Protein AF-G9KJ42-F1 (afdb_monomer_lite)

pLDDT: mean 76.59, std 15.89, range [38.59, 93.38]

Sequence (121 aa):
LHIRKLPGEVTEGEVTETEVIALGLPFGKVTNILMLKGKNQAFLELATEEAAITMVNYYSAVTPHLRNQPIYIQYSNHKELKTDNTLNQRAQAVLQAVTAVQTANTPLSGTTVSESAVTPA

Secondary structure (DSSP, 8-state):
-EEESPPPTTSSSPPPHHHHHHHHTTTS-EEEEEEEGGGTEEEEEESSHHHHHHHHHHHHHS--EETTEE-EEE--SSSS----TTT-HHHHHHHHHHHHHHHHTS---------------

Structure (mmCIF, N/CA/C/O backbone):
data_AF-G9KJ42-F1
#
_entry.id   AF-G9KJ42-F1
#
loop_
_atom_site.group_PDB
_atom_site.id
_atom_site.type_symbol
_atom_site.label_atom_id
_atom_site.label_alt_id
_atom_site.label_comp_id
_atom_site.label_asym_id
_atom_site.label_entity_id
_atom_site.label_seq_id
_atom_site.pdbx_PDB_ins_code
_atom_site.Cartn_x
_atom_site.Cartn_y
_atom_site.Cartn_z
_atom_site.occupancy
_atom_site.B_iso_or_equiv
_atom_site.auth_seq_id
_atom_site.auth_comp_id
_atom_site.auth_asym_id
_atom_site.auth_atom_id
_atom_site.pdbx_PDB_model_num
ATOM 1 N N . LEU A 1 1 ? 2.403 2.163 5.806 1.00 90.12 1 LEU A N 1
ATOM 2 C CA . LEU A 1 1 ? 3.341 1.297 5.043 1.00 90.12 1 LEU A CA 1
ATOM 3 C C . LEU A 1 1 ? 4.253 2.150 4.177 1.00 90.12 1 LEU A C 1
ATOM 5 O O . LEU A 1 1 ? 3.789 3.131 3.610 1.00 90.12 1 LEU A O 1
ATOM 9 N N . HIS A 1 2 ? 5.534 1.802 4.087 1.00 91.31 2 HIS A N 1
ATOM 10 C CA . HIS A 1 2 ? 6.543 2.510 3.299 1.00 91.31 2 HIS A CA 1
ATOM 11 C C . HIS A 1 2 ? 7.040 1.624 2.156 1.00 91.31 2 HIS A C 1
ATOM 13 O O . HIS A 1 2 ? 7.545 0.526 2.383 1.00 91.31 2 HIS A O 1
ATOM 19 N N . ILE A 1 3 ? 6.908 2.129 0.934 1.00 90.69 3 ILE A N 1
ATOM 20 C CA . ILE A 1 3 ? 7.295 1.474 -0.309 1.00 90.69 3 ILE A CA 1
ATOM 21 C C . ILE A 1 3 ? 8.528 2.186 -0.870 1.00 90.69 3 ILE A C 1
ATOM 23 O O . ILE A 1 3 ? 8.543 3.407 -1.042 1.00 90.69 3 ILE A O 1
ATOM 27 N N . ARG A 1 4 ? 9.582 1.419 -1.142 1.00 89.56 4 ARG A N 1
ATOM 28 C CA . ARG A 1 4 ? 10.884 1.898 -1.618 1.00 89.56 4 ARG A CA 1
ATOM 29 C C . ARG A 1 4 ? 11.186 1.325 -2.994 1.00 89.56 4 ARG A C 1
ATOM 31 O O . ARG A 1 4 ? 10.704 0.246 -3.329 1.00 89.56 4 ARG A O 1
ATOM 38 N N . LYS A 1 5 ? 12.079 2.014 -3.716 1.00 85.06 5 LYS A N 1
ATOM 39 C CA . LYS A 1 5 ? 12.541 1.630 -5.060 1.00 85.06 5 LYS A CA 1
ATOM 40 C C . LYS A 1 5 ? 11.404 1.640 -6.089 1.00 85.06 5 LYS A C 1
ATOM 42 O O . LYS A 1 5 ? 11.384 0.793 -6.969 1.00 85.06 5 LYS A O 1
ATOM 47 N N . LEU A 1 6 ? 10.471 2.593 -5.990 1.00 85.44 6 LEU A N 1
ATOM 48 C CA . LEU A 1 6 ? 9.467 2.738 -7.042 1.00 85.44 6 LEU A CA 1
ATOM 49 C C . LEU A 1 6 ? 10.140 3.136 -8.366 1.00 85.44 6 LEU A C 1
ATOM 51 O O . LEU A 1 6 ? 10.950 4.074 -8.357 1.00 85.44 6 LEU A O 1
ATOM 55 N N . PRO A 1 7 ? 9.759 2.507 -9.490 1.00 77.06 7 PRO A N 1
ATOM 56 C CA . PRO A 1 7 ? 10.146 2.982 -10.809 1.00 77.06 7 PRO A CA 1
ATOM 57 C C . PRO A 1 7 ? 9.737 4.447 -10.968 1.00 77.06 7 PRO A C 1
ATOM 59 O O . PRO A 1 7 ? 8.580 4.813 -10.758 1.00 77.06 7 PRO A O 1
ATOM 62 N N . GLY A 1 8 ? 10.713 5.304 -11.260 1.00 66.62 8 GLY A N 1
ATOM 63 C CA . GLY A 1 8 ? 10.458 6.701 -11.600 1.00 66.62 8 GLY A CA 1
ATOM 64 C C . GLY A 1 8 ? 10.138 6.852 -13.082 1.00 66.62 8 GLY A C 1
ATOM 65 O O . GLY A 1 8 ? 10.409 5.954 -13.872 1.00 66.62 8 GLY A O 1
ATOM 66 N N . GLU A 1 9 ? 9.650 8.033 -13.461 1.00 57.81 9 GLU A N 1
ATOM 67 C CA . GLU A 1 9 ? 9.321 8.434 -14.843 1.00 57.81 9 GLU A CA 1
ATOM 68 C C . GLU A 1 9 ? 10.427 8.097 -15.871 1.00 57.81 9 GLU A C 1
ATOM 70 O O . GLU A 1 9 ? 10.151 7.831 -17.037 1.00 57.81 9 GLU A O 1
ATOM 75 N N . VAL A 1 10 ? 11.681 8.038 -15.411 1.00 55.56 10 VAL A N 1
ATOM 76 C CA . VAL A 1 10 ? 12.890 7.780 -16.205 1.00 55.56 10 VAL A CA 1
ATOM 77 C C . VAL A 1 10 ? 13.028 6.316 -16.651 1.00 55.56 10 VAL A C 1
ATOM 79 O O . VAL A 1 10 ? 13.720 6.042 -17.625 1.00 55.56 10 VAL A O 1
ATOM 82 N N . THR A 1 11 ? 12.416 5.355 -15.954 1.00 53.50 11 THR A N 1
ATOM 83 C CA . THR A 1 11 ? 12.748 3.921 -16.092 1.00 53.50 11 THR A CA 1
ATOM 84 C C . THR A 1 11 ? 11.636 3.102 -16.738 1.00 53.50 11 THR A C 1
ATOM 86 O O . THR A 1 11 ? 11.386 1.981 -16.332 1.00 53.50 11 THR A O 1
ATOM 89 N N . GLU A 1 12 ? 11.012 3.653 -17.779 1.00 52.31 12 GLU A N 1
ATOM 90 C CA . GLU A 1 12 ? 9.808 3.129 -18.433 1.00 52.31 12 GLU A CA 1
ATOM 91 C C . GLU A 1 12 ? 8.557 3.481 -17.636 1.00 52.31 12 GLU A C 1
ATOM 93 O O . GLU A 1 12 ? 8.177 2.750 -16.741 1.00 52.31 12 GLU A O 1
ATOM 98 N N . GLY A 1 13 ? 7.930 4.605 -18.001 1.00 58.03 13 GLY A N 1
ATOM 99 C CA . GLY A 1 13 ? 6.580 5.064 -17.660 1.00 58.03 13 GLY A CA 1
ATOM 100 C C . GLY A 1 13 ? 6.209 5.240 -16.180 1.00 58.03 13 GLY A C 1
ATOM 101 O O . GLY A 1 13 ? 6.572 4.489 -15.281 1.00 58.03 13 GLY A O 1
ATOM 102 N N . GLU A 1 14 ? 5.399 6.262 -15.939 1.00 64.12 14 GLU A N 1
ATOM 103 C CA . GLU A 1 14 ? 5.016 6.684 -14.596 1.00 64.12 14 GLU A CA 1
ATOM 104 C C . GLU A 1 14 ? 4.239 5.584 -13.843 1.00 64.12 14 GLU A C 1
ATOM 106 O O . GLU A 1 14 ? 3.215 5.091 -14.322 1.00 64.12 14 GLU A O 1
ATOM 111 N N . VAL A 1 15 ? 4.723 5.195 -12.657 1.00 72.56 15 VAL A N 1
ATOM 112 C CA . VAL A 1 15 ? 3.925 4.426 -11.691 1.00 72.56 15 VAL A CA 1
ATOM 113 C C . VAL A 1 15 ? 2.898 5.372 -11.083 1.00 72.56 15 VAL A C 1
ATOM 115 O O . VAL A 1 15 ? 3.261 6.362 -10.448 1.00 72.56 15 VAL A O 1
ATOM 118 N N . THR A 1 16 ? 1.620 5.061 -11.288 1.00 81.62 16 THR A N 1
ATOM 119 C CA . THR A 1 16 ? 0.496 5.887 -10.833 1.00 81.62 16 THR A CA 1
ATOM 120 C C . THR A 1 16 ? -0.010 5.444 -9.468 1.00 81.62 16 THR A C 1
ATOM 122 O O . THR A 1 16 ? 0.237 4.318 -9.022 1.00 81.62 16 THR A O 1
ATOM 125 N N . GLU A 1 17 ? -0.751 6.325 -8.799 1.00 84.06 17 GLU A N 1
ATOM 126 C CA . GLU A 1 17 ? -1.394 6.051 -7.514 1.00 84.06 17 GLU A CA 1
ATOM 127 C C . GLU A 1 17 ? -2.194 4.748 -7.561 1.00 84.06 17 GLU A C 1
ATOM 129 O O . GLU A 1 17 ? -2.128 3.949 -6.630 1.00 84.06 17 GLU A O 1
ATOM 134 N N . THR A 1 18 ? -2.875 4.495 -8.678 1.00 83.88 18 THR A N 1
ATOM 135 C CA . THR A 1 18 ? -3.688 3.301 -8.915 1.00 83.88 18 THR A CA 1
ATOM 136 C C . THR A 1 18 ? -2.898 2.002 -8.770 1.00 83.88 18 THR A C 1
ATOM 138 O O . THR A 1 18 ? -3.381 1.086 -8.113 1.00 83.88 18 THR A O 1
ATOM 141 N N . GLU A 1 19 ? -1.683 1.922 -9.318 1.00 86.94 19 GLU A N 1
ATOM 142 C CA . GLU A 1 19 ? -0.840 0.717 -9.229 1.00 86.94 19 GLU A CA 1
ATOM 143 C C . GLU A 1 19 ? -0.447 0.429 -7.777 1.00 86.94 19 GLU A C 1
ATOM 145 O O . GLU A 1 19 ? -0.515 -0.702 -7.297 1.00 86.94 19 GLU A O 1
ATOM 150 N N . VAL A 1 20 ? -0.082 1.476 -7.037 1.00 87.19 20 VAL A N 1
ATOM 151 C CA . VAL A 1 20 ? 0.297 1.349 -5.627 1.00 87.19 20 VAL A CA 1
ATOM 152 C C . VAL A 1 20 ? -0.907 1.006 -4.751 1.00 87.19 20 VAL A C 1
ATOM 154 O O . VAL A 1 20 ? -0.783 0.203 -3.827 1.00 87.19 20 VAL A O 1
ATOM 157 N N . ILE A 1 21 ? -2.079 1.567 -5.054 1.00 88.75 21 ILE A N 1
ATOM 158 C CA . ILE A 1 21 ? -3.339 1.199 -4.406 1.00 88.75 21 ILE A CA 1
ATOM 159 C C . ILE A 1 21 ? -3.648 -0.275 -4.679 1.00 88.75 21 ILE A C 1
ATOM 161 O O . ILE A 1 21 ? -3.950 -1.013 -3.741 1.00 88.75 21 ILE A O 1
ATOM 165 N N . ALA A 1 22 ? -3.520 -0.723 -5.931 1.00 87.38 22 ALA A N 1
ATOM 166 C CA . ALA A 1 22 ? -3.799 -2.094 -6.343 1.00 87.38 22 ALA A CA 1
ATOM 167 C C . ALA A 1 22 ? -2.942 -3.128 -5.599 1.00 87.38 22 ALA A C 1
ATOM 169 O O . ALA A 1 22 ? -3.442 -4.205 -5.284 1.00 87.38 22 ALA A O 1
ATOM 170 N N . LEU A 1 23 ? -1.702 -2.788 -5.227 1.00 88.88 23 LEU A N 1
ATOM 171 C CA . LEU A 1 23 ? -0.857 -3.646 -4.385 1.00 88.88 23 LEU A CA 1
ATOM 172 C C . LEU A 1 23 ? -1.410 -3.857 -2.969 1.00 88.88 23 LEU A C 1
ATOM 174 O O . LEU A 1 23 ? -1.100 -4.876 -2.352 1.00 88.88 23 LEU A O 1
ATOM 178 N N . GLY A 1 24 ? -2.174 -2.894 -2.445 1.00 89.75 24 GLY A N 1
ATOM 179 C CA . GLY A 1 24 ? -2.797 -2.949 -1.120 1.00 89.75 24 GLY A CA 1
ATOM 180 C C . GLY A 1 24 ? -4.196 -3.559 -1.114 1.00 89.75 24 GLY A C 1
ATOM 181 O O . GLY A 1 24 ? -4.567 -4.199 -0.132 1.00 89.75 24 GLY A O 1
ATOM 182 N N . LEU A 1 25 ? -4.940 -3.426 -2.218 1.00 89.50 25 LEU A N 1
ATOM 183 C CA . LEU A 1 25 ? -6.296 -3.965 -2.365 1.00 89.50 25 LEU A CA 1
ATOM 184 C C . LEU A 1 25 ? -6.468 -5.448 -1.976 1.00 89.50 25 LEU A C 1
ATOM 186 O O . LEU A 1 25 ? -7.461 -5.735 -1.310 1.00 89.50 25 LEU A O 1
ATOM 190 N N . PRO A 1 26 ? -5.566 -6.393 -2.320 1.00 90.50 26 PRO A N 1
ATOM 191 C CA . PRO A 1 26 ? -5.734 -7.794 -1.921 1.00 90.50 26 PRO A CA 1
ATOM 192 C C . PRO A 1 26 ? -5.595 -8.030 -0.409 1.00 90.50 26 PRO A C 1
ATOM 194 O O . PRO A 1 26 ? -6.017 -9.075 0.077 1.00 90.50 26 PRO A O 1
ATOM 197 N N . PHE A 1 27 ? -5.022 -7.083 0.339 1.00 91.44 27 PHE A N 1
ATOM 198 C CA . PHE A 1 27 ? -4.856 -7.180 1.792 1.00 91.44 27 PHE A CA 1
ATOM 199 C C . PHE A 1 27 ? -5.943 -6.424 2.549 1.00 91.44 27 PHE A C 1
ATOM 201 O O . PHE A 1 27 ? -6.317 -6.819 3.650 1.00 91.44 27 PHE A O 1
ATOM 208 N N . GLY A 1 28 ? -6.446 -5.327 1.981 1.00 89.75 28 GLY A N 1
ATOM 209 C CA . GLY A 1 28 ? -7.513 -4.544 2.583 1.00 89.75 28 GLY A CA 1
ATOM 210 C C . GLY A 1 28 ? -7.777 -3.230 1.859 1.00 89.75 28 GLY A C 1
ATOM 211 O O . GLY A 1 28 ? -7.115 -2.861 0.889 1.00 89.75 28 GLY A O 1
ATOM 212 N N . LYS A 1 29 ? -8.766 -2.487 2.361 1.00 89.44 29 LYS A N 1
ATOM 213 C CA . LYS A 1 29 ? -9.116 -1.177 1.812 1.00 89.44 29 LYS A CA 1
ATOM 214 C C . LYS A 1 29 ? -7.993 -0.178 2.071 1.00 89.44 29 LYS A C 1
ATOM 216 O O . LYS A 1 29 ? -7.607 0.039 3.217 1.00 89.44 29 LYS A O 1
ATOM 221 N N . VAL A 1 30 ? -7.525 0.472 1.013 1.00 89.69 30 VAL A N 1
ATOM 222 C CA . VAL A 1 30 ? -6.584 1.589 1.109 1.00 89.69 30 VAL A CA 1
ATOM 223 C C . VAL A 1 30 ? -7.351 2.851 1.505 1.00 89.69 30 VAL A C 1
ATOM 225 O O . VAL A 1 30 ? -8.310 3.228 0.832 1.00 89.69 30 VAL A O 1
ATOM 228 N N . THR A 1 31 ? -6.952 3.494 2.600 1.00 87.25 31 THR A N 1
ATOM 229 C CA . THR A 1 31 ? -7.562 4.743 3.090 1.00 87.25 31 THR A CA 1
ATOM 230 C C . THR A 1 31 ? -6.781 5.970 2.666 1.00 87.25 31 THR A C 1
ATOM 232 O O . THR A 1 31 ? -7.370 7.031 2.473 1.00 87.25 31 THR A O 1
ATOM 235 N N . ASN A 1 32 ? -5.466 5.831 2.511 1.00 87.50 32 ASN A N 1
ATOM 236 C CA . ASN A 1 32 ? -4.587 6.944 2.201 1.00 87.50 32 ASN A CA 1
ATOM 237 C C . ASN A 1 32 ? -3.381 6.474 1.387 1.00 87.50 32 ASN A C 1
ATOM 239 O O . ASN A 1 32 ? -2.894 5.352 1.541 1.00 87.50 32 ASN A O 1
ATOM 243 N N . ILE A 1 33 ? -2.878 7.349 0.525 1.00 86.56 33 ILE A N 1
ATOM 244 C CA . ILE A 1 33 ? -1.681 7.105 -0.282 1.00 86.56 33 ILE A CA 1
ATOM 245 C C . ILE A 1 33 ? -0.914 8.409 -0.433 1.00 86.56 33 ILE A C 1
ATOM 247 O O . ILE A 1 33 ? -1.524 9.455 -0.592 1.00 86.56 33 ILE A O 1
ATOM 251 N N . LEU A 1 34 ? 0.413 8.349 -0.403 1.00 85.88 34 LEU A N 1
ATOM 252 C CA . LEU A 1 34 ? 1.286 9.483 -0.680 1.00 85.88 34 LEU A CA 1
ATOM 253 C C . LEU A 1 34 ? 2.410 9.032 -1.607 1.00 85.88 34 LEU A C 1
ATOM 255 O O . LEU A 1 34 ? 3.199 8.157 -1.251 1.00 85.88 34 LEU A O 1
ATOM 259 N N . MET A 1 35 ? 2.519 9.650 -2.778 1.00 84.19 35 MET A N 1
ATOM 260 C CA . MET A 1 35 ? 3.604 9.381 -3.719 1.00 84.19 35 MET A CA 1
ATOM 261 C C . MET A 1 35 ? 4.693 10.446 -3.640 1.00 84.19 35 MET A C 1
ATOM 263 O O . MET A 1 35 ? 4.434 11.640 -3.761 1.00 84.19 35 MET A O 1
ATOM 267 N N . LEU A 1 36 ? 5.944 10.009 -3.507 1.00 83.38 36 LEU A N 1
ATOM 268 C CA . LEU A 1 36 ? 7.126 10.860 -3.574 1.00 83.38 36 LEU A CA 1
ATOM 269 C C . LEU A 1 36 ? 7.854 10.620 -4.901 1.00 83.38 36 LEU A C 1
ATOM 271 O O . LEU A 1 36 ? 8.886 9.944 -4.941 1.00 83.38 36 LEU A O 1
ATOM 275 N N . LYS A 1 37 ? 7.338 11.213 -5.988 1.00 75.25 37 LYS A N 1
ATOM 276 C CA . LYS A 1 37 ? 7.925 11.103 -7.340 1.00 75.25 37 LYS A CA 1
ATOM 277 C C . LYS A 1 37 ? 9.406 11.507 -7.380 1.00 75.25 37 LYS A C 1
ATOM 279 O O . LYS A 1 37 ? 10.207 10.832 -8.011 1.00 75.25 37 LYS A O 1
ATOM 284 N N . GLY A 1 38 ? 9.796 12.533 -6.618 1.00 75.88 38 GLY A N 1
ATOM 285 C CA . GLY A 1 38 ? 11.193 12.984 -6.525 1.00 75.88 38 GLY A CA 1
ATOM 286 C C . GLY A 1 38 ? 12.127 12.093 -5.692 1.00 75.88 38 GLY A C 1
ATOM 287 O O . GLY A 1 38 ? 13.331 12.319 -5.697 1.00 75.88 38 GLY A O 1
ATOM 288 N N . LYS A 1 39 ? 11.602 11.106 -4.950 1.00 79.50 39 LYS A N 1
ATOM 289 C CA . LYS A 1 39 ? 12.398 10.203 -4.093 1.00 79.50 39 LYS A CA 1
ATOM 290 C C . LYS A 1 39 ? 12.219 8.723 -4.428 1.00 79.50 39 LYS A C 1
ATOM 292 O O . LYS A 1 39 ? 12.758 7.886 -3.704 1.00 79.50 39 LYS A O 1
ATOM 297 N N . ASN A 1 40 ? 11.462 8.389 -5.477 1.00 84.62 40 ASN A N 1
ATOM 298 C CA . ASN A 1 40 ? 11.158 7.000 -5.847 1.00 84.62 40 ASN A CA 1
ATOM 299 C C . ASN A 1 40 ? 10.600 6.192 -4.660 1.00 84.62 40 ASN A C 1
ATOM 301 O O . ASN A 1 40 ? 10.959 5.032 -4.425 1.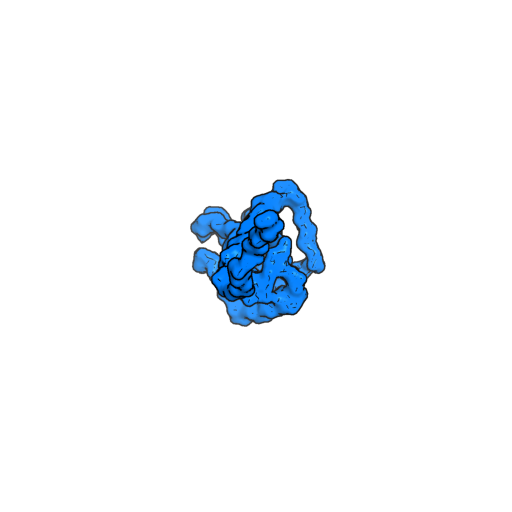00 84.62 40 ASN A O 1
ATOM 305 N N . GLN A 1 41 ? 9.765 6.852 -3.861 1.00 88.38 41 GLN A N 1
ATOM 306 C CA . GLN A 1 41 ? 9.179 6.326 -2.636 1.00 88.38 41 GLN A CA 1
ATOM 307 C C . GLN A 1 41 ? 7.677 6.564 -2.658 1.00 88.38 41 GLN A C 1
ATOM 309 O O . GLN A 1 41 ? 7.191 7.515 -3.267 1.00 88.38 41 GLN A O 1
ATOM 314 N N . ALA A 1 42 ? 6.941 5.705 -1.973 1.00 88.69 42 ALA A N 1
ATOM 315 C CA . ALA A 1 42 ? 5.528 5.906 -1.736 1.00 88.69 42 ALA A CA 1
ATOM 316 C C . ALA A 1 42 ? 5.178 5.429 -0.337 1.00 88.69 42 ALA A C 1
ATOM 318 O O . ALA A 1 42 ? 5.865 4.597 0.258 1.00 88.69 42 ALA A O 1
ATOM 319 N N . PHE A 1 43 ? 4.085 5.949 0.180 1.00 90.12 43 PHE A N 1
ATOM 320 C CA . PHE A 1 43 ? 3.499 5.476 1.406 1.00 90.12 43 PHE A CA 1
ATOM 321 C C . PHE A 1 43 ? 2.048 5.103 1.174 1.00 90.12 43 PHE A C 1
ATOM 323 O O . PHE A 1 43 ? 1.341 5.752 0.405 1.00 90.12 43 PHE A O 1
ATOM 330 N N . LEU A 1 44 ? 1.627 4.054 1.864 1.00 90.38 44 LEU A N 1
ATOM 331 C CA . LEU A 1 44 ? 0.297 3.485 1.761 1.00 90.38 44 LEU A CA 1
ATOM 332 C C . LEU A 1 44 ? -0.271 3.268 3.159 1.00 90.38 44 LEU A C 1
ATOM 334 O O . LEU A 1 44 ? 0.420 2.744 4.039 1.00 90.38 44 LEU A O 1
ATOM 338 N N . GLU A 1 45 ? -1.520 3.654 3.354 1.00 89.81 45 GLU A N 1
ATOM 339 C CA . GLU A 1 45 ? -2.277 3.442 4.579 1.00 89.81 45 GLU A CA 1
ATOM 340 C C . GLU A 1 45 ? -3.483 2.554 4.280 1.00 89.81 45 GLU A C 1
ATOM 342 O O . GLU A 1 45 ? -4.216 2.777 3.312 1.00 89.81 45 GLU A O 1
ATOM 347 N N . LEU A 1 46 ? -3.655 1.522 5.101 1.00 91.00 46 LEU A N 1
ATOM 348 C CA . LEU A 1 46 ? -4.774 0.592 5.013 1.00 91.00 46 LEU A CA 1
ATOM 349 C C . LEU A 1 46 ? -5.763 0.880 6.141 1.00 91.00 46 LEU A C 1
ATOM 351 O O . LEU A 1 46 ? -5.372 1.346 7.208 1.00 91.00 46 LEU A O 1
ATOM 355 N N . ALA A 1 47 ? -7.030 0.537 5.917 1.00 89.88 47 ALA A N 1
ATOM 356 C CA . ALA A 1 47 ? -8.120 0.762 6.864 1.00 89.88 47 ALA A CA 1
ATOM 357 C C . ALA A 1 47 ? -7.944 0.020 8.198 1.00 89.88 47 ALA A C 1
ATOM 359 O O . ALA A 1 47 ? -8.480 0.447 9.215 1.00 89.88 47 ALA A O 1
ATOM 360 N N . THR A 1 48 ? -7.220 -1.098 8.188 1.00 90.62 48 THR A N 1
ATOM 361 C CA . THR A 1 48 ? -7.026 -1.974 9.348 1.00 90.62 48 THR A CA 1
ATOM 362 C C . THR A 1 48 ? -5.553 -2.308 9.521 1.00 90.62 48 THR A C 1
ATOM 364 O O . THR A 1 48 ? -4.862 -2.594 8.539 1.00 90.62 48 THR A O 1
ATOM 367 N N . GLU A 1 49 ? -5.089 -2.359 10.769 1.00 89.75 49 GLU A N 1
ATOM 368 C CA . GLU A 1 49 ? -3.708 -2.734 11.093 1.00 89.75 49 GLU A CA 1
ATOM 369 C C . GLU A 1 49 ? -3.388 -4.178 10.668 1.00 89.75 49 GLU A C 1
ATOM 371 O O . GLU A 1 49 ? -2.322 -4.436 10.117 1.00 89.75 49 GLU A O 1
ATOM 376 N N . GLU A 1 50 ? -4.339 -5.104 10.810 1.00 92.69 50 GLU A N 1
ATOM 377 C CA . GLU A 1 50 ? -4.189 -6.512 10.405 1.00 92.69 50 GLU A CA 1
ATOM 378 C C . GLU A 1 50 ? -3.870 -6.669 8.910 1.00 92.69 50 GLU A C 1
ATOM 380 O O . GLU A 1 50 ? -2.985 -7.442 8.527 1.00 92.69 50 GLU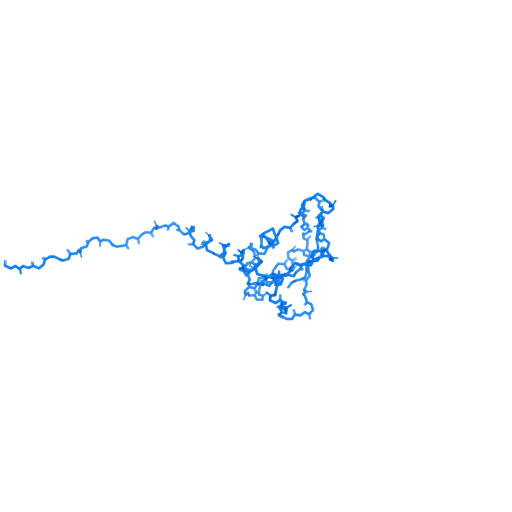 A O 1
ATOM 385 N N . ALA A 1 51 ? -4.532 -5.880 8.058 1.00 92.50 51 ALA A N 1
ATOM 386 C CA . ALA A 1 51 ? -4.227 -5.825 6.630 1.00 92.50 51 ALA A CA 1
ATOM 387 C C . ALA A 1 51 ? -2.789 -5.344 6.383 1.00 92.50 51 ALA A C 1
ATOM 389 O O . ALA A 1 51 ? -2.080 -5.897 5.542 1.00 92.50 51 ALA A O 1
ATOM 390 N N . ALA A 1 52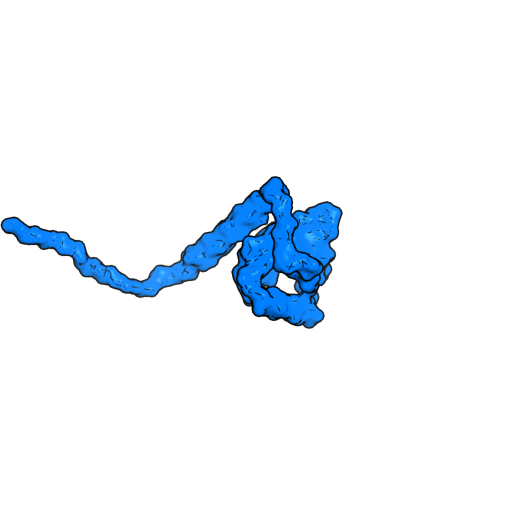 ? -2.326 -4.349 7.148 1.00 91.12 52 ALA A N 1
ATOM 391 C CA . ALA A 1 52 ? -0.967 -3.824 7.029 1.00 91.12 52 ALA A CA 1
ATOM 392 C C . ALA A 1 52 ? 0.082 -4.854 7.462 1.00 91.12 52 ALA A C 1
ATOM 394 O O . ALA A 1 52 ? 1.093 -5.022 6.778 1.00 91.12 52 ALA A O 1
ATOM 395 N N . ILE A 1 53 ? -0.184 -5.582 8.549 1.00 92.31 53 ILE A N 1
ATOM 396 C CA . ILE A 1 53 ? 0.675 -6.664 9.036 1.00 92.31 53 ILE A CA 1
ATOM 397 C C . ILE A 1 53 ? 0.774 -7.776 7.990 1.00 92.31 53 ILE A C 1
ATOM 399 O O . ILE A 1 53 ? 1.875 -8.212 7.647 1.00 92.31 53 ILE A O 1
ATOM 403 N N . THR A 1 54 ? -0.361 -8.218 7.448 1.00 93.31 54 THR A N 1
ATOM 404 C CA . THR A 1 54 ? -0.407 -9.274 6.426 1.00 93.31 54 THR A CA 1
ATOM 405 C C . THR A 1 54 ? 0.341 -8.856 5.162 1.00 93.31 54 THR A C 1
ATOM 407 O O . THR A 1 54 ? 1.150 -9.625 4.644 1.00 93.31 54 THR A O 1
ATOM 410 N N . MET A 1 55 ? 0.142 -7.615 4.707 1.00 93.00 55 MET A N 1
ATOM 411 C CA . MET A 1 55 ? 0.815 -7.063 3.531 1.00 93.00 55 MET A CA 1
ATOM 412 C C . MET A 1 55 ? 2.338 -7.055 3.691 1.00 93.00 55 MET A C 1
ATOM 414 O O . MET A 1 55 ? 3.054 -7.512 2.801 1.00 93.00 55 MET A O 1
ATOM 418 N N . VAL A 1 56 ? 2.852 -6.572 4.826 1.00 92.38 56 VAL A N 1
ATOM 419 C CA . VAL A 1 56 ? 4.302 -6.547 5.075 1.00 92.38 56 VAL A CA 1
ATOM 420 C C . VAL A 1 56 ? 4.863 -7.958 5.191 1.00 92.38 56 VAL A C 1
ATOM 422 O O . VAL A 1 56 ? 5.900 -8.230 4.598 1.00 92.38 56 VAL A O 1
ATOM 425 N N . ASN A 1 57 ? 4.188 -8.868 5.898 1.00 93.38 57 ASN A N 1
ATOM 426 C CA . ASN A 1 57 ? 4.642 -10.257 6.013 1.00 93.38 57 ASN A CA 1
ATOM 427 C C . ASN A 1 57 ? 4.712 -10.950 4.649 1.00 93.38 57 ASN A C 1
ATOM 429 O O . ASN A 1 57 ? 5.715 -11.588 4.331 1.00 93.38 57 ASN A O 1
ATOM 433 N N . TYR A 1 58 ? 3.682 -10.779 3.818 1.00 93.12 58 TYR A N 1
ATOM 434 C CA . TYR A 1 58 ? 3.650 -11.352 2.478 1.00 93.12 58 TYR A CA 1
ATOM 435 C C . TYR A 1 58 ? 4.779 -10.796 1.606 1.00 93.12 58 TYR A C 1
ATOM 437 O O . TYR A 1 58 ? 5.564 -11.560 1.044 1.00 93.12 58 TYR A O 1
ATOM 445 N N . TYR A 1 59 ? 4.923 -9.469 1.548 1.00 91.19 59 TYR A N 1
ATOM 446 C CA . TYR A 1 59 ? 5.948 -8.835 0.719 1.00 91.19 59 TYR A CA 1
ATOM 447 C C . TYR A 1 59 ? 7.366 -8.898 1.303 1.00 91.19 59 TYR A C 1
ATOM 449 O O . TYR A 1 59 ? 8.339 -8.619 0.603 1.00 91.19 59 TYR A O 1
ATOM 457 N N . SER A 1 60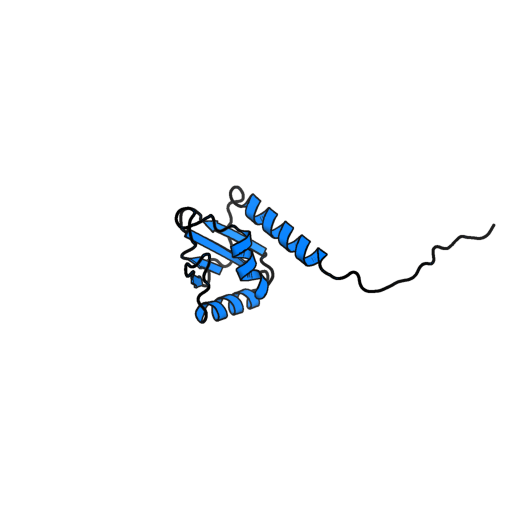 ? 7.506 -9.305 2.566 1.00 90.00 60 SER A N 1
ATOM 458 C CA . SER A 1 60 ? 8.795 -9.673 3.148 1.00 90.00 60 SER A CA 1
ATOM 459 C C . SER A 1 60 ? 9.299 -11.013 2.610 1.00 90.00 60 SER A C 1
ATOM 461 O O . SER A 1 60 ? 10.509 -11.214 2.553 1.00 90.00 60 SER A O 1
ATOM 463 N N . ALA A 1 61 ? 8.398 -11.926 2.233 1.00 90.69 61 ALA A N 1
ATOM 464 C CA . ALA A 1 61 ? 8.745 -13.214 1.632 1.00 90.69 61 ALA A CA 1
ATOM 465 C C . ALA A 1 61 ? 8.756 -13.155 0.095 1.00 90.69 61 ALA A C 1
ATOM 467 O O . ALA A 1 61 ? 9.594 -13.784 -0.548 1.00 90.69 61 ALA A O 1
ATOM 468 N N . VAL A 1 62 ? 7.842 -12.383 -0.498 1.00 90.50 62 VAL A N 1
ATOM 469 C CA . VAL A 1 62 ? 7.657 -12.265 -1.949 1.00 90.50 62 VAL A CA 1
ATOM 470 C C . VAL A 1 62 ? 7.991 -10.847 -2.389 1.00 90.50 62 VAL A C 1
ATOM 472 O O . VAL A 1 62 ? 7.285 -9.913 -2.036 1.00 90.50 62 VAL A O 1
ATOM 475 N N . THR A 1 63 ? 9.033 -10.663 -3.201 1.00 88.62 63 THR A N 1
ATOM 476 C CA . THR A 1 63 ? 9.368 -9.330 -3.728 1.00 88.62 63 THR A CA 1
ATOM 477 C C . THR A 1 63 ? 8.417 -8.962 -4.874 1.00 88.62 63 THR A C 1
ATOM 479 O O . THR A 1 63 ? 8.442 -9.629 -5.914 1.00 88.62 63 THR A O 1
ATOM 482 N N . PRO A 1 64 ? 7.576 -7.922 -4.730 1.00 86.06 64 PRO A N 1
ATOM 483 C CA . PRO A 1 64 ? 6.740 -7.462 -5.827 1.00 86.06 64 PRO A CA 1
ATOM 484 C C . PRO A 1 64 ? 7.586 -6.759 -6.889 1.00 86.06 64 PRO A C 1
ATOM 486 O O . PRO A 1 64 ? 8.556 -6.065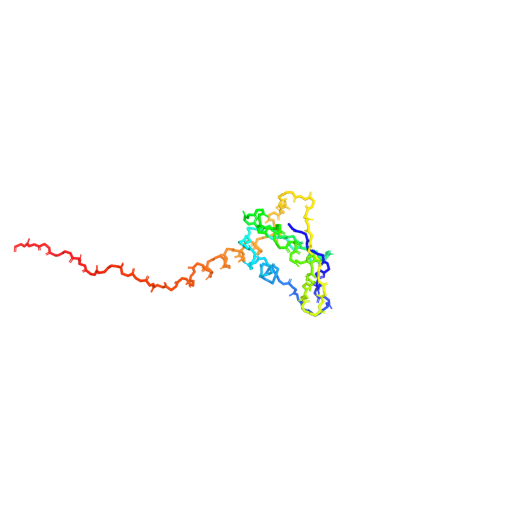 -6.580 1.00 86.06 64 PRO A O 1
ATOM 489 N N . HIS A 1 65 ? 7.188 -6.924 -8.147 1.00 84.44 65 HIS A N 1
ATOM 490 C CA . HIS A 1 65 ? 7.830 -6.280 -9.286 1.00 84.44 65 HIS A CA 1
ATOM 491 C C . HIS A 1 65 ? 6.823 -5.346 -9.950 1.00 84.44 65 HIS A C 1
ATOM 493 O O . HIS A 1 65 ? 5.788 -5.799 -10.433 1.00 84.44 65 HIS A O 1
ATOM 499 N N . LEU A 1 66 ? 7.129 -4.051 -9.986 1.00 83.12 66 LEU A N 1
ATOM 500 C CA . LEU A 1 66 ? 6.385 -3.084 -10.788 1.00 83.12 66 LEU A CA 1
ATOM 501 C C . LEU A 1 66 ? 7.192 -2.798 -12.041 1.00 83.12 66 LEU A C 1
ATOM 503 O O . LEU A 1 66 ? 8.350 -2.399 -11.943 1.00 83.12 66 LEU A O 1
ATOM 507 N N . ARG A 1 67 ? 6.585 -3.006 -13.215 1.00 79.62 67 ARG A N 1
ATOM 508 C CA . ARG A 1 67 ? 7.224 -2.730 -14.514 1.00 79.62 67 ARG A CA 1
ATOM 509 C C . ARG A 1 67 ? 8.605 -3.385 -14.637 1.00 79.62 67 ARG A C 1
ATOM 511 O O . ARG A 1 67 ? 9.571 -2.763 -15.054 1.00 79.62 67 ARG A O 1
ATOM 518 N N . ASN A 1 68 ? 8.700 -4.646 -14.210 1.00 79.50 68 ASN A N 1
ATOM 519 C CA . ASN A 1 68 ? 9.942 -5.424 -14.209 1.00 79.50 68 ASN A CA 1
ATOM 520 C C . ASN A 1 68 ? 11.038 -4.940 -13.234 1.00 79.50 68 ASN A C 1
ATOM 522 O O . ASN A 1 68 ? 12.161 -5.443 -13.281 1.00 79.50 68 ASN A O 1
ATOM 526 N N . GLN A 1 69 ? 10.720 -4.020 -12.317 1.00 83.94 69 GLN A N 1
ATOM 527 C CA . GLN A 1 69 ? 11.632 -3.537 -11.285 1.00 83.94 69 GLN A CA 1
ATOM 528 C C . GLN A 1 69 ? 11.164 -3.977 -9.886 1.00 83.94 69 GLN A C 1
ATOM 530 O O . GLN A 1 69 ? 10.003 -3.756 -9.528 1.00 83.94 69 GLN A O 1
ATOM 535 N N . PRO A 1 70 ? 12.039 -4.609 -9.081 1.00 88.12 70 PRO A N 1
ATOM 536 C CA . PRO A 1 70 ? 11.685 -5.037 -7.735 1.00 88.12 70 PRO A CA 1
ATOM 537 C C . PRO A 1 70 ? 11.501 -3.831 -6.812 1.00 88.12 70 PRO A C 1
ATOM 539 O O . PRO A 1 70 ? 12.357 -2.942 -6.747 1.00 88.12 70 PRO A O 1
ATOM 542 N N . ILE A 1 71 ? 10.404 -3.832 -6.058 1.00 90.50 71 ILE A N 1
ATOM 543 C CA . ILE A 1 71 ? 10.113 -2.825 -5.034 1.00 90.50 71 ILE A CA 1
ATOM 544 C C . ILE A 1 71 ? 10.145 -3.467 -3.645 1.00 90.50 71 ILE A C 1
ATOM 546 O O . ILE A 1 71 ? 9.989 -4.677 -3.496 1.00 90.50 71 ILE A O 1
ATOM 550 N N . TYR A 1 72 ? 10.310 -2.648 -2.609 1.00 90.31 72 TYR A N 1
ATOM 551 C CA . TYR A 1 72 ? 10.367 -3.125 -1.225 1.00 90.31 72 TYR A CA 1
ATOM 552 C C . TYR A 1 72 ? 9.298 -2.461 -0.377 1.00 90.31 72 TYR A C 1
ATOM 554 O O . TYR A 1 72 ? 9.148 -1.243 -0.429 1.00 90.31 72 TYR A O 1
ATOM 562 N N . ILE A 1 73 ? 8.605 -3.246 0.447 1.00 92.50 73 ILE A N 1
ATOM 563 C CA . ILE A 1 73 ? 7.515 -2.777 1.306 1.00 92.50 73 ILE A CA 1
ATOM 564 C C . ILE A 1 73 ? 7.877 -3.074 2.759 1.00 92.50 73 ILE A C 1
ATOM 566 O O . ILE A 1 73 ? 8.243 -4.193 3.098 1.00 92.50 73 ILE A O 1
ATOM 570 N N . GLN A 1 74 ? 7.808 -2.057 3.615 1.00 91.06 74 GLN A N 1
ATOM 571 C CA . GLN A 1 74 ? 8.129 -2.149 5.040 1.00 91.06 74 GLN A CA 1
ATOM 572 C C . GLN A 1 74 ? 7.143 -1.330 5.878 1.00 91.06 74 GLN A C 1
ATOM 574 O O . GLN A 1 74 ? 6.346 -0.542 5.355 1.00 91.06 74 GLN A O 1
ATOM 579 N N . TYR A 1 75 ? 7.211 -1.476 7.201 1.00 90.62 75 TYR A N 1
ATOM 580 C CA . TYR A 1 75 ? 6.496 -0.584 8.108 1.00 90.62 75 TYR A CA 1
ATOM 581 C C . TYR A 1 75 ? 6.978 0.862 7.939 1.00 90.62 75 TYR A C 1
ATOM 583 O O . TYR A 1 75 ? 8.166 1.140 7.759 1.00 90.62 75 TYR A O 1
ATOM 591 N N . SER A 1 76 ? 6.033 1.800 7.960 1.00 84.62 76 SER A N 1
ATOM 592 C CA . SER A 1 76 ? 6.350 3.225 8.024 1.00 84.62 76 SER A CA 1
ATOM 593 C C . SER A 1 76 ? 6.766 3.591 9.447 1.00 84.62 76 SER A C 1
ATOM 595 O O . SER A 1 76 ? 6.212 3.065 10.405 1.00 84.62 76 SER A O 1
ATOM 597 N N . ASN A 1 77 ? 7.687 4.545 9.598 1.00 79.44 77 ASN A N 1
ATOM 598 C CA . ASN A 1 77 ? 8.071 5.062 10.920 1.00 79.44 77 ASN A CA 1
ATOM 599 C C . ASN A 1 77 ? 7.002 5.995 11.536 1.00 79.44 77 ASN A C 1
ATOM 601 O O . ASN A 1 77 ? 7.156 6.484 12.650 1.00 79.44 77 ASN A O 1
ATOM 605 N N . HIS A 1 78 ? 5.927 6.265 10.791 1.00 75.69 78 HIS A N 1
ATOM 606 C CA . HIS A 1 78 ? 4.783 7.066 11.208 1.00 75.69 78 HIS A CA 1
ATOM 607 C C . HIS A 1 78 ? 3.546 6.168 11.294 1.00 75.69 78 HIS A C 1
ATOM 609 O O . HIS A 1 78 ? 3.298 5.387 10.366 1.00 75.69 78 HIS A O 1
ATOM 615 N N . LYS A 1 79 ? 2.795 6.300 12.400 1.00 67.12 79 LYS A N 1
ATOM 616 C CA . LYS A 1 79 ? 1.508 5.617 12.619 1.00 67.12 79 LYS A CA 1
ATOM 617 C C . LYS A 1 79 ? 0.424 6.086 11.650 1.00 67.12 79 LYS A C 1
ATOM 619 O O . LYS A 1 79 ? -0.367 5.268 11.210 1.00 67.12 79 LYS A O 1
ATOM 624 N N . GLU A 1 80 ? 0.436 7.369 11.305 1.00 73.12 80 GLU A N 1
ATOM 625 C CA . GLU A 1 80 ? -0.501 7.976 10.361 1.00 73.12 80 GLU A CA 1
ATOM 626 C C . GLU A 1 80 ? 0.241 8.705 9.256 1.00 73.12 80 GLU A C 1
ATOM 628 O O . GLU A 1 80 ? 1.314 9.297 9.464 1.00 73.12 80 GLU A O 1
ATOM 633 N N . LEU A 1 81 ? -0.363 8.683 8.074 1.00 74.12 81 LEU A N 1
ATOM 634 C CA . LEU A 1 81 ? 0.189 9.336 6.910 1.00 74.12 81 LEU A CA 1
ATOM 635 C C . LEU A 1 81 ? -0.094 10.839 6.909 1.00 74.12 81 LEU A C 1
ATOM 637 O O . LEU A 1 81 ? -1.126 11.311 6.430 1.00 74.12 81 LEU A O 1
ATOM 641 N N . LYS A 1 82 ? 0.873 11.619 7.403 1.00 66.19 82 LYS A N 1
ATOM 642 C CA . LYS A 1 82 ? 0.844 13.078 7.261 1.00 66.19 82 LYS A CA 1
ATOM 643 C C . LYS A 1 82 ? 1.020 13.451 5.799 1.00 66.19 82 LYS A C 1
ATOM 645 O O . LYS A 1 82 ? 2.104 13.326 5.234 1.00 66.19 82 LYS A O 1
ATOM 650 N N . THR A 1 83 ? -0.067 13.924 5.218 1.00 63.91 83 THR A N 1
ATOM 651 C CA . THR A 1 83 ? -0.134 14.283 3.814 1.00 63.91 83 THR A CA 1
ATOM 652 C C . THR A 1 83 ? -0.374 15.781 3.702 1.00 63.91 83 THR A C 1
ATOM 654 O O . THR A 1 83 ? -1.354 16.290 4.240 1.00 63.91 83 THR A O 1
ATOM 657 N N . ASP A 1 84 ? 0.512 16.492 3.007 1.00 60.06 84 ASP A N 1
ATOM 658 C CA . ASP A 1 84 ? 0.282 17.895 2.673 1.00 60.06 84 ASP A CA 1
ATOM 659 C C . ASP A 1 84 ? -0.846 17.972 1.627 1.00 60.06 84 ASP A C 1
ATOM 661 O O . ASP A 1 84 ? -0.740 17.409 0.533 1.00 60.06 84 ASP A O 1
ATOM 665 N N . ASN A 1 85 ? -1.962 18.610 1.992 1.00 54.59 85 ASN A N 1
ATOM 666 C CA . ASN A 1 85 ? -3.245 18.557 1.270 1.00 54.59 85 ASN A CA 1
ATOM 667 C C . ASN A 1 85 ? -3.170 19.029 -0.198 1.00 54.59 85 ASN A C 1
ATOM 669 O O . ASN A 1 85 ? -4.063 18.746 -0.993 1.00 54.59 85 ASN A O 1
ATOM 673 N N . THR A 1 86 ? -2.123 19.764 -0.570 1.00 60.81 86 THR A N 1
ATOM 674 C CA . THR A 1 86 ? -1.975 20.378 -1.897 1.00 60.81 86 THR A CA 1
ATOM 675 C C . THR A 1 86 ? -1.511 19.391 -2.971 1.00 60.81 86 THR A C 1
ATOM 677 O O . THR A 1 86 ? -1.983 19.454 -4.103 1.00 60.81 86 THR A O 1
ATOM 680 N N . LEU A 1 87 ? -0.638 18.442 -2.627 1.00 58.56 87 LEU A N 1
ATOM 681 C CA . LEU A 1 87 ? -0.055 17.481 -3.575 1.00 58.56 87 LEU A CA 1
ATOM 682 C C . LEU A 1 87 ? -0.903 16.218 -3.759 1.00 58.56 87 LEU A C 1
ATOM 684 O O . LEU A 1 87 ? -0.731 15.501 -4.742 1.00 58.56 87 LEU A O 1
ATOM 688 N N . ASN A 1 88 ? -1.834 15.953 -2.842 1.00 67.38 88 ASN A N 1
ATOM 689 C CA . ASN A 1 88 ? -2.493 14.652 -2.741 1.00 67.38 88 ASN A CA 1
ATOM 690 C C . ASN A 1 88 ? -3.954 14.626 -3.208 1.00 67.38 88 ASN A C 1
ATOM 692 O O . ASN A 1 88 ? -4.637 13.618 -3.035 1.00 67.38 88 ASN A O 1
ATOM 696 N N . GLN A 1 89 ? -4.446 15.707 -3.823 1.00 74.38 89 GLN A N 1
ATOM 697 C CA . GLN A 1 89 ? -5.828 15.757 -4.317 1.00 74.38 89 GLN A CA 1
ATOM 698 C C . GLN A 1 89 ? -6.112 14.666 -5.359 1.00 74.38 89 GLN A C 1
ATOM 700 O O . GLN A 1 89 ? -7.179 14.057 -5.336 1.00 74.38 89 GLN A O 1
ATOM 705 N N . ARG A 1 90 ? -5.149 14.370 -6.247 1.00 76.62 90 ARG A N 1
ATOM 706 C CA . ARG A 1 90 ? -5.294 13.289 -7.238 1.00 76.62 90 ARG A CA 1
ATOM 707 C C . ARG A 1 90 ? -5.379 11.921 -6.578 1.00 76.62 90 ARG A C 1
ATOM 709 O O . ARG A 1 90 ? -6.322 11.188 -6.842 1.00 76.62 90 ARG A O 1
ATOM 716 N N . ALA A 1 91 ? -4.450 11.616 -5.680 1.00 77.31 91 ALA A N 1
ATOM 717 C CA . ALA A 1 91 ? -4.463 10.405 -4.869 1.00 77.31 91 ALA A CA 1
ATOM 718 C C . ALA A 1 91 ? -5.806 10.189 -4.152 1.00 77.31 91 ALA A C 1
ATOM 720 O O . ALA A 1 91 ? -6.388 9.110 -4.245 1.00 77.31 91 ALA A O 1
ATOM 721 N N . GLN A 1 92 ? -6.333 11.223 -3.489 1.00 79.88 92 GLN A N 1
ATOM 722 C CA . GLN A 1 92 ? -7.631 11.158 -2.812 1.00 79.88 92 GLN A CA 1
ATOM 723 C C . GLN A 1 92 ? -8.787 10.917 -3.791 1.00 79.88 92 GLN A C 1
ATOM 725 O O . GLN A 1 92 ? -9.648 10.080 -3.521 1.00 79.88 92 GLN A O 1
ATOM 730 N N . ALA A 1 93 ? -8.789 11.590 -4.945 1.00 83.06 93 ALA A N 1
ATOM 731 C CA . ALA A 1 93 ? -9.797 11.374 -5.979 1.00 83.06 93 ALA A CA 1
ATOM 732 C C . ALA A 1 93 ? -9.754 9.938 -6.533 1.00 83.06 93 ALA A C 1
ATOM 734 O O . ALA A 1 93 ? -10.798 9.311 -6.705 1.00 83.06 93 ALA A O 1
ATOM 735 N N . VAL A 1 94 ? -8.556 9.383 -6.751 1.00 83.19 94 VAL A N 1
ATOM 736 C CA . VAL A 1 94 ? -8.381 7.992 -7.197 1.00 83.19 94 VAL A CA 1
ATOM 737 C C . VAL A 1 94 ? -8.891 7.022 -6.135 1.00 83.19 94 VAL A C 1
ATOM 739 O O . VAL A 1 94 ? -9.647 6.118 -6.474 1.00 83.19 94 VAL A O 1
ATOM 742 N N . LEU A 1 95 ? -8.555 7.225 -4.857 1.00 83.81 95 LEU A N 1
ATOM 743 C CA . LEU A 1 95 ? -9.042 6.397 -3.744 1.00 83.81 95 LEU A CA 1
ATOM 744 C C . LEU A 1 95 ? -10.578 6.379 -3.645 1.00 83.81 95 LEU A C 1
ATOM 746 O O . LEU A 1 95 ? -11.186 5.330 -3.405 1.00 83.81 95 LEU A O 1
ATOM 750 N N . GLN A 1 96 ? -11.218 7.530 -3.857 1.00 81.94 96 GLN A N 1
ATOM 751 C CA . GLN A 1 96 ? -12.677 7.626 -3.911 1.00 81.94 96 GLN A CA 1
ATOM 752 C C . GLN A 1 96 ? -13.240 6.875 -5.120 1.00 81.94 96 GLN A C 1
ATOM 754 O O . GLN A 1 96 ? -14.183 6.099 -4.968 1.00 81.94 96 GLN A O 1
ATOM 759 N N . ALA A 1 97 ? -12.629 7.042 -6.295 1.00 83.62 97 ALA A N 1
ATOM 760 C CA . ALA A 1 97 ? -13.048 6.363 -7.514 1.00 83.62 97 ALA A CA 1
ATOM 761 C C . ALA A 1 97 ? -12.915 4.833 -7.407 1.00 83.62 97 ALA A C 1
ATOM 763 O O . ALA A 1 97 ? -13.867 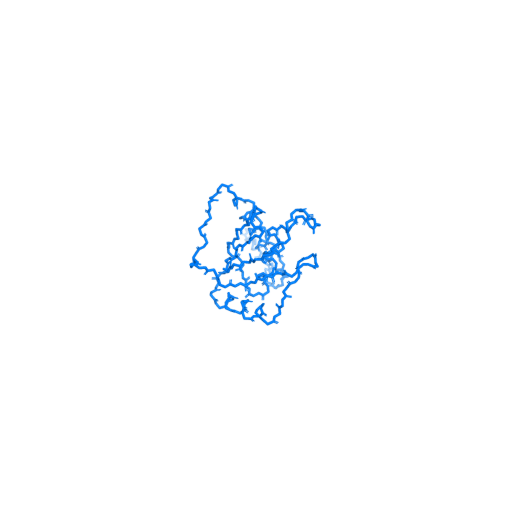4.121 -7.710 1.00 83.62 97 ALA A O 1
ATOM 764 N N . VAL A 1 98 ? -11.788 4.304 -6.915 1.00 80.38 98 VAL A N 1
ATOM 765 C CA . VAL A 1 98 ? -11.608 2.846 -6.742 1.00 80.38 98 VAL A CA 1
ATOM 766 C C . VAL A 1 98 ? -12.573 2.269 -5.710 1.00 80.38 98 VAL A C 1
ATOM 768 O O . VAL A 1 98 ? -13.083 1.167 -5.905 1.00 80.38 98 VAL A O 1
ATOM 771 N N . THR A 1 99 ? -12.873 3.022 -4.645 1.00 76.50 99 THR A N 1
ATOM 772 C CA . THR A 1 99 ? -13.880 2.619 -3.657 1.00 76.50 99 THR A CA 1
ATOM 773 C C . THR A 1 99 ? -15.256 2.545 -4.315 1.00 76.50 99 THR A C 1
ATOM 775 O O . THR A 1 99 ? -15.936 1.535 -4.163 1.00 76.50 99 THR A O 1
ATOM 778 N N . ALA A 1 100 ? -15.632 3.569 -5.092 1.00 77.69 100 ALA A N 1
ATOM 779 C CA . ALA A 1 100 ? -16.906 3.620 -5.804 1.00 77.69 100 ALA A CA 1
ATOM 780 C C . ALA A 1 100 ? -17.061 2.461 -6.806 1.00 77.69 100 ALA A C 1
ATOM 782 O O . ALA A 1 100 ? -18.125 1.845 -6.864 1.00 77.69 100 ALA A O 1
ATOM 783 N N . VAL A 1 101 ? -15.998 2.117 -7.544 1.00 70.88 101 VAL A N 1
ATOM 784 C CA . VAL A 1 101 ? -15.994 1.011 -8.519 1.00 70.88 101 VAL A CA 1
ATOM 785 C C . VAL A 1 101 ? -16.108 -0.357 -7.835 1.00 70.88 101 VAL A C 1
ATOM 787 O O . VAL A 1 101 ? -16.830 -1.219 -8.325 1.00 70.88 101 VAL A O 1
ATOM 790 N N . GLN A 1 102 ? -15.468 -0.566 -6.678 1.00 63.38 102 GLN A N 1
ATOM 791 C CA . GLN A 1 102 ? -15.632 -1.809 -5.909 1.00 63.38 102 GLN A CA 1
ATOM 792 C C . GLN A 1 102 ? -17.048 -1.961 -5.344 1.00 63.38 102 GLN A C 1
ATOM 794 O O . GLN A 1 102 ? -17.604 -3.056 -5.395 1.00 63.38 102 GLN A O 1
ATOM 799 N N . THR A 1 103 ? -17.665 -0.876 -4.864 1.00 57.81 103 THR A N 1
ATOM 800 C CA . THR A 1 103 ? -19.069 -0.903 -4.415 1.00 57.81 103 THR A CA 1
ATOM 801 C C . THR A 1 103 ? -20.073 -1.041 -5.561 1.00 57.81 103 THR A C 1
ATOM 803 O O . THR A 1 103 ? -21.171 -1.542 -5.344 1.00 57.81 103 THR A O 1
ATOM 806 N N . ALA A 1 104 ? -19.719 -0.639 -6.785 1.00 57.66 104 ALA A N 1
ATOM 807 C CA . ALA A 1 104 ? -20.589 -0.775 -7.954 1.00 57.66 104 ALA A CA 1
ATOM 808 C C . ALA A 1 104 ? -20.634 -2.204 -8.532 1.00 57.66 104 ALA A C 1
ATOM 810 O O . ALA A 1 104 ? -21.523 -2.502 -9.325 1.00 57.66 104 ALA A O 1
ATOM 811 N N . ASN A 1 105 ? -19.725 -3.097 -8.117 1.00 45.12 105 ASN A N 1
ATOM 812 C CA . ASN A 1 105 ? -19.636 -4.470 -8.629 1.00 45.12 105 ASN A CA 1
ATOM 813 C C . ASN A 1 105 ? -20.321 -5.531 -7.747 1.00 45.12 105 ASN A C 1
ATOM 815 O O . ASN A 1 105 ? -20.164 -6.726 -8.002 1.00 45.12 105 ASN A O 1
ATOM 819 N N . THR A 1 106 ? -21.122 -5.147 -6.749 1.00 48.09 106 THR A N 1
ATOM 820 C CA . THR A 1 106 ? -22.093 -6.086 -6.164 1.00 48.09 106 THR A CA 1
ATOM 821 C C . THR A 1 106 ? -23.163 -6.405 -7.213 1.00 48.09 106 THR A C 1
ATOM 823 O O . THR A 1 106 ? -23.856 -5.481 -7.646 1.00 48.09 106 THR A O 1
ATOM 826 N N . PRO A 1 107 ? -23.332 -7.673 -7.642 1.00 43.09 107 PRO A N 1
ATOM 827 C CA . PRO A 1 107 ? -24.439 -8.028 -8.510 1.00 43.09 107 PRO A CA 1
ATOM 828 C C . PRO A 1 107 ? -25.729 -7.674 -7.779 1.00 43.09 107 PRO A C 1
ATOM 830 O O . PRO A 1 107 ? -25.956 -8.092 -6.644 1.00 43.09 107 PRO A O 1
ATOM 833 N N . LEU A 1 108 ? -26.563 -6.886 -8.448 1.00 45.22 108 LEU A N 1
ATOM 834 C CA . LEU A 1 108 ? -27.946 -6.647 -8.079 1.00 45.22 108 LEU A CA 1
ATOM 835 C C . LEU A 1 108 ? -28.652 -8.018 -8.055 1.00 45.22 108 LEU A C 1
ATOM 837 O O . LEU A 1 108 ? -29.129 -8.507 -9.074 1.00 45.22 108 LEU A O 1
ATOM 841 N N . SER A 1 109 ? -28.624 -8.708 -6.919 1.00 42.34 109 SER A N 1
ATOM 842 C CA . SER A 1 109 ? -29.273 -10.001 -6.720 1.00 42.34 109 SER A CA 1
ATOM 843 C C . SER A 1 109 ? -30.162 -9.925 -5.492 1.00 42.34 109 SER A C 1
ATOM 845 O O . SER A 1 109 ? -29.688 -10.019 -4.365 1.00 42.34 109 SER A O 1
ATOM 847 N N . GLY A 1 110 ? -31.465 -9.803 -5.756 1.00 39.47 110 GLY A N 1
ATOM 848 C CA . GLY A 1 110 ? -32.502 -10.374 -4.900 1.00 39.47 110 GLY A CA 1
ATOM 849 C C . GLY A 1 110 ? -33.464 -9.390 -4.236 1.00 39.47 110 GLY A C 1
ATOM 850 O O . GLY A 1 110 ? -33.227 -8.991 -3.107 1.00 39.47 110 GLY A O 1
ATOM 851 N N . THR A 1 111 ? -34.590 -9.147 -4.927 1.00 44.31 111 THR A N 1
ATOM 852 C CA . THR A 1 111 ? -35.980 -9.216 -4.406 1.00 44.31 111 THR A CA 1
ATOM 853 C C . THR A 1 111 ? -36.368 -8.226 -3.295 1.00 44.31 111 THR A C 1
ATOM 855 O O . THR A 1 111 ? -35.872 -8.320 -2.186 1.00 44.31 111 THR A O 1
ATOM 858 N N . THR A 1 112 ? -37.309 -7.298 -3.520 1.00 38.59 112 THR A N 1
ATOM 859 C CA . THR A 1 112 ? -38.744 -7.561 -3.278 1.00 38.59 112 THR A CA 1
ATOM 860 C C . THR A 1 112 ? -39.686 -6.854 -4.264 1.00 38.59 112 THR A C 1
ATOM 862 O O . THR A 1 112 ? -39.711 -5.631 -4.346 1.00 38.59 112 THR A O 1
ATOM 865 N N . VAL A 1 113 ? -40.463 -7.678 -4.970 1.00 46.00 113 VAL A N 1
ATOM 866 C CA . VAL A 1 113 ? -41.883 -7.543 -5.343 1.00 46.00 113 VAL A CA 1
ATOM 867 C C . VAL A 1 113 ? -42.520 -6.148 -5.451 1.00 46.00 113 VAL A C 1
ATOM 869 O O . VAL A 1 113 ? -42.630 -5.379 -4.502 1.00 46.00 113 VAL A O 1
ATOM 872 N N . SER A 1 114 ? -43.066 -5.917 -6.640 1.00 53.31 114 SER A N 1
ATOM 873 C CA . SER A 1 114 ? -44.190 -5.040 -6.937 1.00 53.31 114 SER A CA 1
ATOM 874 C C . SER A 1 114 ? -45.320 -5.184 -5.911 1.00 53.31 114 SER A C 1
ATOM 876 O O . SER A 1 114 ? -45.865 -6.273 -5.790 1.00 53.31 114 SER A O 1
ATOM 878 N N . GLU A 1 115 ? -45.727 -4.093 -5.262 1.00 49.75 115 GLU A N 1
ATOM 879 C CA . GLU A 1 115 ? -47.138 -3.801 -4.963 1.00 49.75 115 GLU A CA 1
ATOM 880 C C . GLU A 1 115 ? -47.259 -2.320 -4.572 1.00 49.75 115 GLU A C 1
ATOM 882 O O . GLU A 1 115 ? -47.071 -1.936 -3.420 1.00 49.75 115 GLU A O 1
ATOM 887 N N . SER A 1 116 ? -47.514 -1.451 -5.555 1.00 44.66 116 SER A N 1
ATOM 888 C CA . SER A 1 116 ? -47.957 -0.087 -5.265 1.00 44.66 116 SER A CA 1
ATOM 889 C C . SER A 1 116 ? -49.476 -0.108 -5.241 1.00 44.66 116 SER A C 1
ATOM 891 O O . SER A 1 116 ? -50.126 -0.271 -6.273 1.00 44.66 116 SER A O 1
ATOM 893 N N . ALA A 1 117 ? -50.010 0.015 -4.032 1.00 49.94 117 ALA A N 1
ATOM 894 C CA . ALA A 1 117 ? -51.418 0.190 -3.740 1.00 49.94 117 ALA A CA 1
ATOM 895 C C . ALA A 1 117 ? -52.042 1.298 -4.605 1.00 49.94 117 ALA A C 1
ATOM 897 O O . ALA A 1 117 ? -51.525 2.416 -4.668 1.00 49.94 117 ALA A O 1
ATOM 898 N N . VAL A 1 118 ? -53.189 0.995 -5.214 1.00 54.81 118 VAL A N 1
ATOM 899 C CA . VAL A 1 118 ? -54.136 1.995 -5.717 1.00 54.81 118 VAL A CA 1
ATOM 900 C C . VAL A 1 118 ? -55.446 1.790 -4.965 1.00 54.81 118 VAL A C 1
ATOM 902 O O . VAL A 1 118 ? -56.070 0.734 -5.019 1.00 54.81 118 VAL A O 1
ATOM 905 N N . THR A 1 119 ? -55.775 2.803 -4.176 1.00 50.78 119 THR A N 1
ATOM 906 C CA . THR A 1 119 ? -56.929 2.950 -3.286 1.00 50.78 119 THR A CA 1
ATOM 907 C C . THR A 1 119 ? -58.276 2.956 -4.025 1.00 50.78 119 THR A C 1
ATOM 909 O O . THR A 1 119 ? -58.321 3.396 -5.175 1.00 50.78 119 THR A O 1
ATOM 912 N N . PRO A 1 120 ? -59.379 2.543 -3.367 1.00 57.94 120 PRO A N 1
ATOM 913 C CA . PRO A 1 120 ? -60.725 2.573 -3.935 1.00 57.94 120 PRO A CA 1
ATOM 914 C C . PRO A 1 120 ? -61.361 3.971 -3.842 1.00 57.94 120 PRO A C 1
ATOM 916 O O . PRO A 1 120 ? -61.083 4.724 -2.906 1.00 57.94 120 PRO A O 1
ATOM 919 N N . ALA A 1 121 ? -62.247 4.274 -4.791 1.00 48.34 121 ALA A N 1
ATOM 920 C CA . ALA A 1 121 ? -63.273 5.314 -4.721 1.00 48.34 121 ALA A CA 1
ATOM 921 C C . ALA A 1 121 ? -64.594 4.723 -5.226 1.00 48.34 121 ALA A C 1
ATOM 923 O O . ALA A 1 121 ? -64.527 3.893 -6.164 1.00 48.34 121 ALA A O 1
#

Radius of gyration: 19.78 Å; chains: 1; bounding box: 76×34×31 Å

Foldseek 3Di:
DKKAQADACVRPHHDDLVNVQVLLVVLAQWPDKADDNVHSMIDTDHPDVRSVVVSQVVCVVPFDADPNHTMHDDDDPDPDDDDDPPPCPVSNVVSVVVVVVVVVPDPPDDDDDDDDDDDDD

InterPro domains:
  IPR000504 RNA recognition motif domain [PS50102] (1-78)
  IPR012677 Nucleotide-binding alpha-beta plait domain superfamily [G3DSA:3.30.70.330] (1-107)
  IPR035979 RNA-binding domain superfamily [SSF54928] (13-81)

Organism: Mustela putorius furo (NCBI:txid9669)